Protein AF-A0A936HEU3-F1 (afdb_monomer_lite)

Sequence (107 aa):
MAKAPRDSKHHEARHKHGEEMEFRIAARRNRLLGLWAAEKMGLAGDDAVAYAKEVIASDFEEPGEEDVFRKVMADFRAKEAAVTEAELREQMFTLLTTARNQLASEK

pLDDT: mean 83.25, std 16.05, range [42.06, 95.62]

Foldseek 3Di:
DDDDDPDPPVVVVVVVVVVVLVLQLLLQLLLVLLLVLCVLLVHDDVRSNVSSVVLSVQCPPDPDCVSSLVVSVVVCVVSVGPDDSVNSVVSSVVSSVVSNVVVVVVD

Radius of gyration: 18.42 Å; chains: 1; bounding box: 41×28×65 Å

Secondary structure (DSSP, 8-state):
-------THHHHHHHHHHHHHHHHHHHHHHHHHHHHHHHHTT--THHHHHHHHHHHHHTTSSSSSHHHHHHHHHHHHHTT----HHHHHHHHHHHHHHHHHHHHH--

Structure (mmCIF, N/CA/C/O backbone):
data_AF-A0A936HEU3-F1
#
_entry.id   AF-A0A936HEU3-F1
#
loop_
_atom_site.group_PDB
_atom_site.id
_atom_site.type_symbol
_atom_site.label_atom_id
_atom_site.label_alt_id
_atom_site.label_comp_id
_atom_site.label_asym_id
_atom_site.label_entity_id
_atom_site.label_seq_id
_atom_site.pdbx_PDB_ins_code
_atom_site.Cartn_x
_atom_site.Cartn_y
_atom_site.Cartn_z
_atom_site.occupancy
_atom_site.B_iso_or_equiv
_atom_site.auth_seq_id
_atom_site.auth_comp_id
_atom_site.auth_asym_id
_atom_site.auth_atom_id
_atom_site.pdbx_PDB_model_num
ATOM 1 N N . MET A 1 1 ? 27.521 -2.822 -54.762 1.00 43.72 1 MET A N 1
ATOM 2 C CA . MET A 1 1 ? 27.710 -3.967 -53.843 1.00 43.72 1 MET A CA 1
ATOM 3 C C . MET A 1 1 ? 26.842 -3.748 -52.614 1.00 43.72 1 MET A C 1
ATOM 5 O O . MET A 1 1 ? 26.892 -2.670 -52.041 1.00 43.72 1 MET A O 1
ATOM 9 N N . ALA A 1 2 ? 26.006 -4.727 -52.273 1.00 54.34 2 ALA A N 1
ATOM 10 C CA . ALA A 1 2 ? 25.093 -4.709 -51.133 1.00 54.34 2 ALA A CA 1
ATOM 11 C C . ALA A 1 2 ? 25.748 -5.306 -49.873 1.00 54.34 2 ALA A C 1
ATOM 13 O O . ALA A 1 2 ? 26.435 -6.317 -50.006 1.00 54.34 2 ALA A O 1
ATOM 14 N N . LYS A 1 3 ? 25.459 -4.758 -48.677 1.00 43.72 3 LYS A N 1
ATOM 15 C CA . LYS A 1 3 ? 25.062 -5.538 -47.479 1.00 43.72 3 LYS A CA 1
ATOM 16 C C . LYS A 1 3 ? 24.682 -4.658 -46.269 1.00 43.72 3 LYS A C 1
ATOM 18 O O . LYS A 1 3 ? 25.539 -4.037 -45.660 1.00 43.72 3 LYS A O 1
ATOM 23 N N . ALA A 1 4 ? 23.381 -4.712 -45.969 1.00 54.66 4 ALA A N 1
ATOM 24 C CA . ALA A 1 4 ? 22.675 -4.752 -44.679 1.00 54.66 4 ALA A CA 1
ATOM 25 C C . ALA A 1 4 ? 22.950 -3.708 -43.559 1.00 54.66 4 ALA A C 1
ATOM 27 O O . ALA A 1 4 ? 24.081 -3.591 -43.089 1.00 54.66 4 ALA A O 1
ATOM 28 N N . PRO A 1 5 ? 21.895 -3.054 -43.018 1.00 48.53 5 PRO A N 1
ATOM 29 C CA . PRO A 1 5 ? 21.968 -2.337 -41.746 1.00 48.53 5 PRO A CA 1
ATOM 30 C C . PRO A 1 5 ? 22.148 -3.321 -40.576 1.00 48.53 5 PRO A C 1
ATOM 32 O O . PRO A 1 5 ? 21.451 -4.332 -40.482 1.00 48.53 5 PRO A O 1
ATOM 35 N N . ARG A 1 6 ? 23.103 -3.017 -39.691 1.00 55.19 6 ARG A N 1
ATOM 36 C CA . ARG A 1 6 ? 23.376 -3.752 -38.448 1.00 55.19 6 ARG A CA 1
ATOM 37 C C . ARG A 1 6 ? 22.230 -3.547 -37.449 1.00 55.19 6 ARG A C 1
ATOM 39 O O . ARG A 1 6 ? 22.049 -2.459 -36.918 1.00 55.19 6 ARG A O 1
ATOM 46 N N . ASP A 1 7 ? 21.492 -4.629 -37.223 1.00 53.62 7 ASP A N 1
ATOM 47 C CA . ASP A 1 7 ? 20.921 -5.050 -35.938 1.00 53.62 7 ASP A CA 1
ATOM 48 C C . ASP A 1 7 ? 19.992 -4.081 -35.184 1.00 53.62 7 ASP A C 1
ATOM 50 O O . ASP A 1 7 ? 20.268 -3.652 -34.067 1.00 53.62 7 ASP A O 1
ATOM 54 N N . SER A 1 8 ? 18.788 -3.878 -35.720 1.00 52.66 8 SER A N 1
ATOM 55 C CA . SER A 1 8 ? 17.641 -3.321 -34.977 1.00 52.66 8 SER A CA 1
ATOM 56 C C . SER A 1 8 ? 17.069 -4.281 -33.912 1.00 52.66 8 SER A C 1
ATOM 58 O O . SER A 1 8 ? 16.361 -3.846 -33.012 1.00 52.66 8 SER A O 1
ATOM 60 N N . LYS A 1 9 ? 17.413 -5.579 -33.946 1.00 49.53 9 LYS A N 1
ATOM 61 C CA . LYS A 1 9 ? 16.824 -6.607 -33.058 1.00 49.53 9 LYS A CA 1
ATOM 62 C C . LYS A 1 9 ? 17.379 -6.622 -31.626 1.00 49.53 9 LYS A C 1
ATOM 64 O O . LYS A 1 9 ? 16.700 -7.080 -30.710 1.00 49.53 9 LYS A O 1
ATOM 69 N N . HIS A 1 10 ? 18.596 -6.123 -31.401 1.00 44.03 10 HIS A N 1
ATOM 70 C CA . HIS A 1 10 ? 19.211 -6.125 -30.064 1.00 44.03 10 HIS A CA 1
ATOM 71 C C . HIS A 1 10 ? 18.738 -4.968 -29.165 1.00 44.03 10 HIS A C 1
ATOM 73 O O . HIS A 1 10 ? 18.782 -5.099 -27.941 1.00 44.03 10 HIS A O 1
ATOM 79 N N . HIS A 1 11 ? 18.241 -3.870 -29.744 1.00 42.06 11 HIS A N 1
ATOM 80 C CA . HIS A 1 11 ? 17.630 -2.773 -28.983 1.00 42.06 11 HIS A CA 1
ATOM 81 C C . HIS A 1 11 ? 16.198 -3.104 -28.539 1.00 42.06 11 HIS A C 1
ATOM 83 O O . HIS A 1 11 ? 15.828 -2.806 -27.405 1.00 42.06 11 HIS A O 1
ATOM 89 N N . GLU A 1 12 ? 15.428 -3.806 -29.374 1.00 45.97 12 GLU A N 1
ATOM 90 C CA . GLU A 1 12 ? 14.059 -4.219 -29.037 1.00 45.97 12 GLU A CA 1
ATOM 91 C C . GLU A 1 12 ? 14.023 -5.231 -27.885 1.00 45.97 12 GLU A C 1
ATOM 93 O O . GLU A 1 12 ? 13.152 -5.158 -27.021 1.00 45.97 12 GLU A O 1
ATOM 98 N N . ALA A 1 13 ? 14.989 -6.154 -27.821 1.00 51.44 13 ALA A N 1
ATOM 99 C CA . ALA A 1 13 ? 15.042 -7.149 -26.752 1.00 51.44 13 ALA A CA 1
ATOM 100 C C . ALA A 1 13 ? 15.348 -6.526 -25.378 1.00 51.44 13 ALA A C 1
ATOM 102 O O . ALA A 1 13 ? 14.786 -6.970 -24.383 1.00 51.44 13 ALA A O 1
ATOM 103 N N . ARG A 1 14 ? 16.205 -5.496 -25.296 1.00 49.41 14 ARG A N 1
ATOM 104 C CA . ARG A 1 14 ? 16.499 -4.816 -24.018 1.00 49.41 14 ARG A CA 1
ATOM 105 C C . ARG A 1 14 ? 15.356 -3.915 -23.555 1.00 49.41 14 ARG A C 1
ATOM 107 O O . ARG A 1 14 ? 15.097 -3.870 -22.358 1.00 49.41 14 ARG A O 1
ATOM 114 N N . HIS A 1 15 ? 14.668 -3.253 -24.485 1.00 50.75 15 HIS A N 1
ATOM 115 C CA . HIS A 1 15 ? 13.491 -2.442 -24.163 1.00 50.75 15 HIS A CA 1
ATOM 116 C C . HIS A 1 15 ? 12.343 -3.300 -23.621 1.00 50.75 15 HIS A C 1
ATOM 118 O O . HIS A 1 15 ? 11.877 -3.046 -22.515 1.00 50.75 15 HIS A O 1
ATOM 124 N N . LYS A 1 16 ? 11.998 -4.402 -24.304 1.00 53.28 16 LYS A N 1
ATOM 125 C CA . LYS A 1 16 ? 10.908 -5.293 -23.869 1.00 53.28 16 LYS A CA 1
ATOM 126 C C . LYS A 1 16 ? 11.134 -5.912 -22.487 1.00 53.28 16 LYS A C 1
ATOM 128 O O . LYS A 1 16 ? 10.191 -6.026 -21.713 1.00 53.28 16 LYS A O 1
ATOM 133 N N . HIS A 1 17 ? 12.376 -6.279 -22.156 1.00 60.81 17 HIS A N 1
ATOM 134 C CA . HIS A 1 17 ? 12.697 -6.803 -20.821 1.00 60.81 17 HIS A CA 1
ATOM 135 C C . HIS A 1 17 ? 12.636 -5.726 -19.729 1.00 60.81 17 HIS A C 1
ATOM 137 O O . HIS A 1 17 ? 12.285 -6.040 -18.594 1.00 60.81 17 HIS A O 1
ATOM 143 N N . GLY A 1 18 ? 12.976 -4.473 -20.051 1.00 69.25 18 GLY A N 1
ATOM 144 C CA . GLY A 1 18 ? 12.855 -3.358 -19.111 1.00 69.25 18 GLY A CA 1
ATOM 145 C C . GLY A 1 18 ? 11.395 -3.028 -18.809 1.00 69.25 18 GLY A C 1
ATOM 146 O O . GLY A 1 18 ? 11.017 -2.934 -17.648 1.00 69.25 18 GLY A O 1
ATOM 147 N N . GLU A 1 19 ? 10.564 -2.937 -19.846 1.00 75.81 19 GLU A N 1
ATOM 148 C CA . GLU A 1 19 ? 9.136 -2.617 -19.719 1.00 75.81 19 GLU A CA 1
ATOM 149 C C . GLU A 1 19 ? 8.361 -3.703 -18.956 1.00 75.81 19 GLU A C 1
ATOM 151 O O . GLU A 1 19 ? 7.575 -3.388 -18.063 1.00 75.81 19 GLU A O 1
ATOM 156 N N . GLU A 1 20 ? 8.627 -4.987 -19.230 1.00 82.00 20 GLU A N 1
ATOM 157 C CA . GLU A 1 20 ? 8.018 -6.094 -18.478 1.00 82.00 20 GLU A CA 1
ATOM 158 C C . GLU A 1 20 ? 8.441 -6.081 -17.000 1.00 82.00 20 GLU A C 1
ATOM 160 O O . GLU A 1 20 ? 7.621 -6.317 -16.108 1.00 82.00 20 GLU A O 1
ATOM 165 N N . MET A 1 21 ? 9.715 -5.786 -16.716 1.00 85.25 21 MET A N 1
ATOM 166 C CA . MET A 1 21 ? 10.205 -5.729 -15.342 1.00 85.25 21 MET A CA 1
ATOM 167 C C . MET A 1 21 ? 9.595 -4.559 -14.567 1.00 85.25 21 MET A C 1
ATOM 169 O O . MET A 1 21 ? 9.144 -4.769 -13.441 1.00 85.25 21 MET A O 1
ATOM 173 N N . GLU A 1 22 ? 9.513 -3.365 -15.159 1.00 83.94 22 GLU A N 1
ATOM 174 C CA . GLU A 1 22 ? 8.872 -2.213 -14.516 1.00 83.94 22 GLU A CA 1
ATOM 175 C C . GLU A 1 22 ? 7.375 -2.462 -14.273 1.00 83.94 22 GLU A C 1
ATOM 177 O O . GLU A 1 22 ? 6.887 -2.158 -13.185 1.00 83.94 22 GLU A O 1
ATOM 182 N N . PHE A 1 23 ? 6.663 -3.120 -15.198 1.00 85.38 23 PHE A N 1
ATOM 183 C CA . PHE A 1 23 ? 5.267 -3.520 -14.979 1.00 85.38 23 PHE A CA 1
ATOM 184 C C . PHE A 1 23 ? 5.123 -4.486 -13.794 1.00 85.38 23 PHE A C 1
ATOM 186 O O . PHE A 1 23 ? 4.265 -4.313 -12.926 1.00 85.38 23 PHE A O 1
ATOM 193 N N . ARG A 1 24 ? 6.005 -5.490 -13.701 1.00 88.94 24 ARG A N 1
ATOM 194 C CA . ARG A 1 24 ? 6.023 -6.424 -12.563 1.00 88.94 24 ARG A CA 1
ATOM 195 C C . ARG A 1 24 ? 6.341 -5.713 -11.248 1.00 88.94 24 ARG A C 1
ATOM 197 O O . ARG A 1 24 ? 5.736 -6.047 -10.227 1.00 88.94 24 ARG A O 1
ATOM 204 N N . ILE A 1 25 ? 7.268 -4.752 -11.261 1.00 91.12 25 ILE A N 1
ATOM 205 C CA . ILE A 1 25 ? 7.625 -3.930 -10.096 1.00 91.12 25 ILE A CA 1
ATOM 206 C C . ILE A 1 25 ? 6.426 -3.090 -9.654 1.00 91.12 25 ILE A C 1
ATOM 208 O O . ILE A 1 25 ? 6.093 -3.121 -8.470 1.00 91.12 25 ILE A O 1
ATOM 212 N N . ALA A 1 26 ? 5.752 -2.400 -10.577 1.00 89.25 26 ALA A N 1
ATOM 213 C CA . ALA A 1 26 ? 4.570 -1.591 -10.288 1.00 89.25 26 ALA A CA 1
ATOM 214 C C . ALA A 1 26 ? 3.438 -2.443 -9.693 1.00 89.25 26 ALA A C 1
ATOM 216 O O . ALA A 1 26 ? 2.957 -2.155 -8.596 1.00 89.25 26 ALA A O 1
ATOM 217 N N . ALA A 1 27 ? 3.107 -3.575 -10.323 1.00 90.69 27 ALA A N 1
ATOM 218 C CA . ALA A 1 27 ? 2.101 -4.502 -9.809 1.00 90.69 27 ALA A CA 1
ATOM 219 C C . ALA A 1 27 ? 2.460 -5.033 -8.406 1.00 90.69 27 ALA A C 1
ATOM 221 O O . ALA A 1 27 ? 1.597 -5.137 -7.529 1.00 90.69 27 ALA A O 1
ATOM 222 N N . ARG A 1 28 ? 3.742 -5.339 -8.154 1.00 92.88 28 ARG A N 1
ATOM 223 C CA . ARG A 1 28 ? 4.213 -5.786 -6.834 1.00 92.88 28 ARG A CA 1
ATOM 224 C C . ARG A 1 28 ? 4.144 -4.664 -5.795 1.00 92.88 28 ARG A C 1
ATOM 226 O O . ARG A 1 28 ? 3.668 -4.926 -4.691 1.00 92.88 28 ARG A O 1
ATOM 233 N N . ARG A 1 29 ? 4.563 -3.440 -6.136 1.00 94.56 29 ARG A N 1
ATOM 234 C CA . ARG A 1 29 ? 4.432 -2.245 -5.282 1.00 94.56 29 ARG A CA 1
ATOM 235 C C . ARG A 1 29 ? 2.972 -2.036 -4.890 1.00 94.56 29 ARG A C 1
ATOM 237 O O . ARG A 1 29 ? 2.687 -1.923 -3.704 1.00 94.56 29 ARG A O 1
ATOM 244 N N . ASN A 1 30 ? 2.057 -2.053 -5.859 1.00 92.81 30 ASN A N 1
ATOM 245 C CA . ASN A 1 30 ? 0.630 -1.805 -5.634 1.00 92.81 30 ASN A CA 1
ATOM 246 C C . ASN A 1 30 ? 0.002 -2.885 -4.749 1.00 92.81 30 ASN A C 1
ATOM 248 O O . ASN A 1 30 ? -0.754 -2.572 -3.832 1.00 92.81 30 ASN A O 1
ATOM 252 N N . ARG A 1 31 ? 0.398 -4.151 -4.936 1.00 93.06 31 ARG A N 1
ATOM 253 C CA . ARG A 1 31 ? -0.009 -5.242 -4.044 1.00 93.06 31 ARG A CA 1
ATOM 254 C C . ARG A 1 31 ? 0.437 -5.004 -2.601 1.00 93.06 31 ARG A C 1
ATOM 256 O O . ARG A 1 31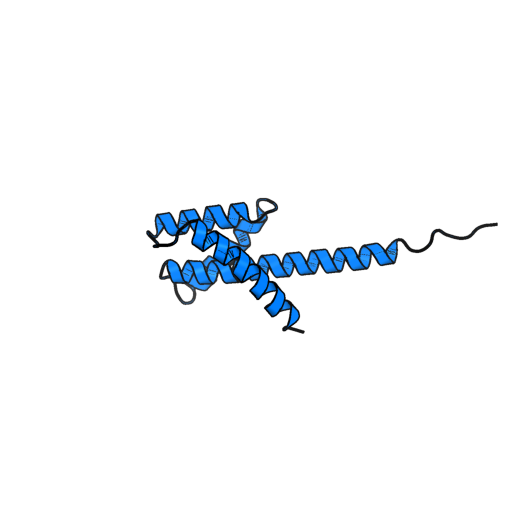 ? -0.360 -5.172 -1.684 1.00 93.06 31 ARG A O 1
ATOM 263 N N . LEU A 1 32 ? 1.709 -4.656 -2.397 1.00 95.19 32 LEU A N 1
ATOM 264 C CA . LEU A 1 32 ? 2.252 -4.396 -1.060 1.00 95.19 32 LEU A CA 1
ATOM 265 C C . LEU A 1 32 ? 1.578 -3.180 -0.415 1.00 95.19 32 LEU A C 1
ATOM 267 O O . LEU A 1 32 ? 1.261 -3.220 0.770 1.00 95.19 32 LEU A O 1
ATOM 271 N N . LEU A 1 33 ? 1.324 -2.133 -1.203 1.00 95.19 33 LEU A N 1
ATOM 272 C CA . LEU A 1 33 ? 0.664 -0.918 -0.740 1.00 95.19 33 LEU A CA 1
ATOM 273 C C . LEU A 1 33 ? -0.765 -1.208 -0.295 1.00 95.19 33 LEU A C 1
ATOM 275 O O . LEU A 1 33 ? -1.168 -0.767 0.775 1.00 95.19 33 LEU A O 1
ATOM 279 N N . GLY A 1 34 ? -1.508 -1.983 -1.084 1.00 94.75 34 GLY A N 1
ATOM 280 C CA . GLY A 1 34 ? -2.861 -2.376 -0.733 1.00 94.75 34 GLY A CA 1
ATOM 281 C C . GLY A 1 34 ? -2.915 -3.225 0.536 1.00 94.75 34 GLY A C 1
ATOM 282 O O . GLY A 1 34 ? -3.746 -2.955 1.391 1.00 94.75 34 GLY A O 1
ATOM 283 N N . LEU A 1 35 ? -1.994 -4.174 0.733 1.00 95.62 35 LEU A N 1
ATOM 284 C CA . LEU A 1 35 ? -1.923 -4.934 1.991 1.00 95.62 35 LEU A CA 1
ATOM 285 C C . LEU A 1 35 ? -1.632 -4.026 3.193 1.00 95.62 35 LEU A C 1
ATOM 287 O O . LEU A 1 35 ? -2.336 -4.093 4.194 1.00 95.62 35 LEU A O 1
ATOM 291 N N . TRP A 1 36 ? -0.651 -3.132 3.072 1.00 95.38 36 TRP A N 1
ATOM 292 C CA . TRP A 1 36 ? -0.324 -2.178 4.132 1.00 95.38 36 TRP A CA 1
ATOM 293 C C . TRP A 1 36 ? -1.500 -1.244 4.454 1.00 95.38 36 TRP A C 1
ATOM 295 O O . TRP A 1 36 ? -1.820 -1.008 5.618 1.00 95.38 36 TRP A O 1
ATOM 305 N N . ALA A 1 37 ? -2.176 -0.729 3.428 1.00 94.56 37 ALA A N 1
ATOM 306 C CA . ALA A 1 37 ? -3.338 0.130 3.600 1.00 94.56 37 ALA A CA 1
ATOM 307 C C . ALA A 1 37 ? -4.524 -0.634 4.207 1.00 94.56 37 ALA A C 1
ATOM 309 O O . ALA A 1 37 ? -5.197 -0.113 5.093 1.00 94.56 37 ALA A O 1
ATOM 310 N N . ALA A 1 38 ? -4.743 -1.885 3.803 1.00 95.00 38 ALA A N 1
ATOM 311 C CA . ALA A 1 38 ? -5.734 -2.763 4.410 1.00 95.00 38 ALA A CA 1
ATOM 312 C C . ALA A 1 38 ? -5.495 -2.927 5.918 1.00 95.00 38 ALA A C 1
ATOM 314 O O . ALA A 1 38 ? -6.420 -2.716 6.701 1.00 95.00 38 ALA A O 1
ATOM 315 N N . GLU A 1 39 ? -4.253 -3.191 6.333 1.00 93.19 39 GLU A N 1
ATOM 316 C CA . GLU A 1 39 ? -3.892 -3.278 7.752 1.00 93.19 39 GLU A CA 1
ATOM 317 C C . GLU A 1 39 ? -4.184 -1.969 8.502 1.00 93.19 39 GLU A C 1
ATOM 319 O O . GLU A 1 39 ? -4.740 -1.994 9.601 1.00 93.19 39 GLU A O 1
ATOM 324 N N . LYS A 1 40 ? -3.878 -0.810 7.901 1.00 93.06 40 LYS A N 1
ATOM 325 C CA . LYS A 1 40 ? -4.175 0.510 8.491 1.00 93.06 40 LYS A CA 1
ATOM 326 C C . LYS A 1 40 ? -5.670 0.785 8.641 1.00 93.06 40 LYS A C 1
ATOM 328 O O . LYS A 1 40 ? -6.058 1.512 9.550 1.00 93.06 40 LYS A O 1
ATOM 333 N N . MET A 1 41 ? -6.494 0.193 7.784 1.00 92.12 41 MET A N 1
ATOM 334 C CA . MET A 1 41 ? -7.955 0.269 7.852 1.00 92.12 41 MET A CA 1
ATOM 335 C C . MET A 1 41 ? -8.579 -0.833 8.724 1.00 92.12 41 MET A C 1
ATOM 337 O O . MET A 1 41 ? -9.804 -0.922 8.804 1.00 92.12 41 MET A O 1
ATOM 341 N N . GLY A 1 42 ? -7.766 -1.686 9.357 1.00 91.81 42 GLY A N 1
ATOM 342 C CA . GLY A 1 42 ? -8.241 -2.798 10.180 1.00 91.81 42 GLY A CA 1
ATOM 343 C C . GLY A 1 42 ? -8.827 -3.970 9.385 1.00 91.81 42 GLY A C 1
ATOM 344 O O . GLY A 1 42 ? -9.553 -4.783 9.951 1.00 91.81 42 GLY A O 1
ATOM 345 N N . LEU A 1 43 ? -8.537 -4.065 8.084 1.00 93.38 43 LEU A N 1
ATOM 346 C CA . LEU A 1 43 ? -8.889 -5.215 7.253 1.00 93.38 43 LEU A CA 1
ATOM 347 C C . LEU A 1 43 ? -7.844 -6.324 7.439 1.00 93.38 43 LEU A C 1
ATOM 349 O O . LEU A 1 43 ? -6.646 -6.055 7.532 1.00 93.38 43 LEU A O 1
ATOM 353 N N . ALA A 1 44 ? -8.287 -7.581 7.458 1.00 90.38 44 ALA A N 1
ATOM 354 C CA . ALA A 1 44 ? -7.416 -8.739 7.643 1.00 90.38 44 ALA A CA 1
ATOM 355 C C . ALA A 1 44 ? -7.885 -9.937 6.808 1.00 90.38 44 ALA A C 1
ATOM 357 O O . ALA A 1 44 ? -9.017 -9.978 6.331 1.00 90.38 44 ALA A O 1
ATOM 358 N N . GLY A 1 45 ? -7.005 -10.928 6.640 1.00 93.44 45 GLY A N 1
ATOM 359 C CA . GLY A 1 45 ? -7.324 -12.156 5.912 1.00 93.44 45 GLY A CA 1
ATOM 360 C C . GLY A 1 45 ? -7.727 -11.885 4.461 1.00 93.44 45 GLY A C 1
ATOM 361 O O . GLY A 1 45 ? -7.024 -11.174 3.739 1.00 93.44 45 GLY A O 1
ATOM 362 N N . ASP A 1 46 ? -8.858 -12.450 4.044 1.00 93.94 46 ASP A N 1
ATOM 363 C CA . ASP A 1 46 ? -9.353 -12.332 2.671 1.00 93.94 46 ASP A CA 1
ATOM 364 C C . ASP A 1 46 ? -9.713 -10.892 2.284 1.00 93.94 46 ASP A C 1
ATOM 366 O O . ASP A 1 46 ? -9.462 -10.505 1.143 1.00 93.94 46 ASP A O 1
ATOM 370 N N . ASP A 1 47 ? -10.195 -10.071 3.224 1.00 92.81 47 ASP A N 1
ATOM 371 C CA . ASP A 1 47 ? -10.539 -8.667 2.960 1.00 92.81 47 ASP A CA 1
ATOM 372 C C . ASP A 1 47 ? -9.295 -7.839 2.617 1.00 92.81 47 ASP A C 1
ATOM 374 O O . ASP A 1 47 ? -9.311 -7.022 1.696 1.00 92.81 47 ASP A O 1
ATOM 378 N N . ALA A 1 48 ? -8.176 -8.093 3.302 1.00 94.25 48 ALA A N 1
ATOM 379 C CA . ALA A 1 48 ? -6.912 -7.430 2.993 1.00 94.25 48 ALA A CA 1
ATOM 380 C C . ALA A 1 48 ? -6.369 -7.853 1.620 1.00 94.25 48 ALA A C 1
ATOM 382 O O . ALA A 1 48 ? -5.860 -7.030 0.855 1.00 94.25 48 ALA A O 1
ATOM 383 N N . VAL A 1 49 ? -6.509 -9.137 1.277 1.00 93.69 49 VAL A N 1
ATOM 384 C CA . VAL A 1 49 ? -6.108 -9.663 -0.034 1.00 93.69 49 VAL A CA 1
ATOM 385 C C . VAL A 1 49 ? -7.005 -9.123 -1.150 1.00 93.69 49 VAL A C 1
ATOM 387 O O . VAL A 1 49 ? -6.501 -8.837 -2.238 1.00 93.69 49 VAL A O 1
ATOM 390 N N . ALA A 1 50 ? -8.308 -8.979 -0.904 1.00 95.31 50 ALA A N 1
ATOM 391 C CA . ALA A 1 50 ? -9.256 -8.387 -1.841 1.00 95.31 50 ALA A CA 1
ATOM 392 C C . ALA A 1 50 ? -8.913 -6.917 -2.103 1.00 95.31 50 ALA A C 1
ATOM 394 O O . ALA A 1 50 ? -8.681 -6.551 -3.255 1.00 95.31 50 ALA A O 1
ATOM 395 N N . TYR A 1 51 ? -8.728 -6.130 -1.043 1.00 94.81 51 TYR A N 1
ATOM 396 C CA . TYR A 1 51 ? -8.355 -4.725 -1.165 1.00 94.81 51 TYR A CA 1
ATOM 397 C C . TYR A 1 51 ? -7.019 -4.542 -1.902 1.00 94.81 51 TYR A C 1
ATOM 399 O O . TYR A 1 51 ? -6.889 -3.695 -2.784 1.00 94.81 51 TYR A O 1
ATOM 407 N N . ALA A 1 52 ? -6.029 -5.402 -1.640 1.00 94.38 52 ALA A N 1
ATOM 408 C CA . ALA A 1 52 ? -4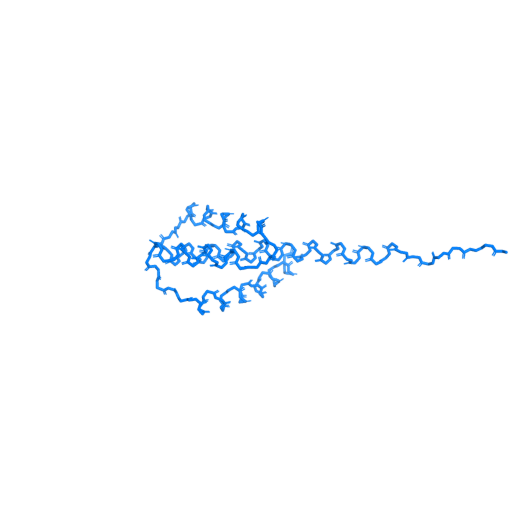.774 -5.375 -2.385 1.00 94.38 52 ALA A CA 1
ATOM 409 C C . ALA A 1 52 ? -4.951 -5.608 -3.893 1.00 94.38 52 ALA A C 1
ATOM 411 O O . ALA A 1 52 ? -4.226 -5.013 -4.688 1.00 94.38 52 ALA A O 1
ATOM 412 N N . LYS A 1 53 ? -5.910 -6.444 -4.309 1.00 92.75 53 LYS A N 1
ATOM 413 C CA . LYS A 1 53 ? -6.233 -6.638 -5.732 1.00 92.75 53 LYS A CA 1
ATOM 414 C C . LYS A 1 53 ? -6.924 -5.416 -6.329 1.00 92.75 53 LYS A C 1
ATOM 416 O O . LYS A 1 53 ? -6.623 -5.070 -7.466 1.00 92.75 53 LYS A O 1
ATOM 421 N N . GLU A 1 54 ? -7.800 -4.756 -5.577 1.00 92.69 54 GLU A N 1
ATOM 422 C CA . GLU A 1 54 ? -8.452 -3.516 -6.012 1.00 92.69 54 GLU A CA 1
ATOM 423 C C . GLU A 1 54 ? -7.438 -2.390 -6.239 1.00 92.69 54 GLU A C 1
ATOM 425 O O . GLU A 1 54 ? -7.512 -1.693 -7.246 1.00 92.69 54 GLU A O 1
ATOM 430 N N . VAL A 1 55 ? -6.447 -2.255 -5.354 1.00 92.25 55 VAL A N 1
ATOM 431 C CA . VAL A 1 55 ? -5.369 -1.263 -5.501 1.00 92.25 55 VAL A CA 1
ATOM 432 C C . VAL A 1 55 ? -4.496 -1.543 -6.730 1.00 92.25 55 VAL A C 1
ATOM 434 O O . VAL A 1 55 ? -4.062 -0.620 -7.414 1.00 92.25 55 VAL A O 1
ATOM 437 N N . ILE A 1 56 ? -4.250 -2.814 -7.057 1.00 90.88 56 ILE A N 1
ATOM 438 C CA . ILE A 1 56 ? -3.573 -3.171 -8.314 1.00 90.88 56 ILE A CA 1
ATOM 439 C C . ILE A 1 56 ? -4.449 -2.793 -9.513 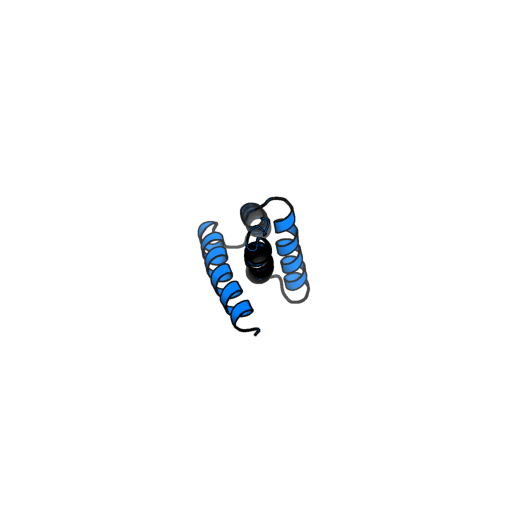1.00 90.88 56 ILE A C 1
ATOM 441 O O . ILE A 1 56 ? -3.935 -2.260 -10.489 1.00 90.88 56 ILE A O 1
ATOM 445 N N . ALA A 1 57 ? -5.757 -3.051 -9.439 1.00 88.75 57 ALA A N 1
ATOM 446 C CA . ALA A 1 57 ? -6.697 -2.757 -10.516 1.00 88.75 57 ALA A CA 1
ATOM 447 C C . ALA A 1 57 ? -6.848 -1.247 -10.794 1.00 88.75 57 ALA A C 1
ATOM 449 O O . ALA A 1 57 ? -7.045 -0.874 -11.946 1.00 88.75 57 ALA A O 1
ATOM 450 N N . SER A 1 58 ? -6.699 -0.381 -9.784 1.00 87.38 58 SER A N 1
ATOM 451 C CA . SER A 1 58 ? -6.777 1.078 -9.972 1.00 87.38 58 SER A CA 1
ATOM 452 C C . SER A 1 58 ? -5.606 1.689 -10.750 1.00 87.38 58 SER A C 1
ATOM 454 O O . SER A 1 58 ? -5.728 2.792 -11.260 1.00 87.38 58 SER A O 1
ATOM 456 N N . ASP A 1 59 ? -4.475 0.989 -10.872 1.00 81.69 59 ASP A N 1
ATOM 457 C CA . ASP A 1 59 ? -3.293 1.468 -11.616 1.00 81.69 59 ASP A CA 1
ATOM 458 C C . ASP A 1 59 ? -3.464 1.359 -13.145 1.00 81.69 59 ASP A C 1
ATOM 460 O O . ASP A 1 59 ? -2.631 1.843 -13.902 1.00 81.69 59 ASP A O 1
ATOM 464 N N . PHE A 1 60 ? -4.530 0.701 -13.619 1.00 75.44 60 PHE A N 1
ATOM 465 C CA . PHE A 1 60 ? -4.767 0.469 -15.048 1.00 75.44 60 PHE A CA 1
ATOM 466 C C . PHE A 1 60 ? -5.518 1.610 -15.753 1.00 75.44 60 PHE A C 1
ATOM 468 O O . PHE A 1 60 ? -5.669 1.549 -16.975 1.00 75.44 60 PHE A O 1
ATOM 475 N N . GLU A 1 61 ? -6.017 2.611 -15.021 1.00 69.44 61 GLU A N 1
ATOM 476 C CA . GLU A 1 61 ? -6.856 3.679 -15.586 1.00 69.44 61 GLU A CA 1
ATOM 477 C C . GLU A 1 61 ? -6.033 4.810 -16.223 1.00 69.44 61 GLU A C 1
ATOM 479 O O . GLU A 1 61 ? -6.329 5.211 -17.351 1.00 69.44 61 GLU A O 1
ATOM 484 N N . GLU A 1 62 ? -4.959 5.270 -15.575 1.00 69.00 62 GLU A N 1
ATOM 485 C CA . GLU A 1 62 ? -4.025 6.251 -16.139 1.00 69.00 62 GLU A CA 1
ATOM 486 C C . GLU A 1 62 ? -2.562 5.843 -15.875 1.00 69.00 62 GLU A C 1
ATOM 488 O O . GLU A 1 62 ? -2.257 5.195 -14.873 1.00 69.00 62 GLU A O 1
ATOM 493 N N . PRO A 1 63 ? -1.612 6.207 -16.758 1.00 68.94 63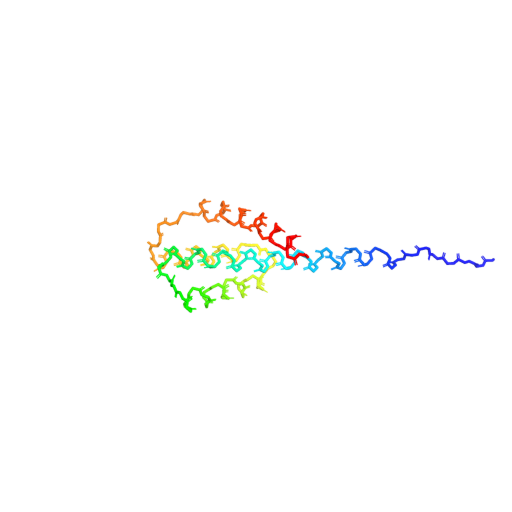 PRO A N 1
ATOM 494 C CA . PRO A 1 63 ? -0.198 5.961 -16.512 1.00 68.94 63 PRO A CA 1
ATOM 495 C C . PRO A 1 63 ? 0.305 6.823 -15.348 1.00 68.94 63 PRO A C 1
ATOM 497 O O . PRO A 1 63 ? 0.494 8.032 -15.485 1.00 68.94 63 PRO A O 1
ATOM 500 N N . GLY A 1 64 ? 0.594 6.189 -14.216 1.00 73.19 64 GLY A N 1
ATOM 501 C CA . GLY A 1 64 ? 1.173 6.854 -13.054 1.00 73.19 64 GLY A CA 1
ATOM 502 C C . GLY A 1 64 ? 0.775 6.184 -11.748 1.00 73.19 64 GLY A C 1
ATOM 503 O O . GLY A 1 64 ? 0.076 5.184 -11.732 1.00 73.19 64 GLY A O 1
ATOM 504 N N . GLU A 1 65 ? 1.243 6.740 -10.632 1.00 80.50 65 GLU A N 1
ATOM 505 C CA . GLU A 1 65 ? 0.887 6.259 -9.289 1.00 80.50 65 GLU A CA 1
ATOM 506 C C . GLU A 1 65 ? -0.146 7.148 -8.580 1.00 80.50 65 GLU A C 1
ATOM 508 O O . GLU A 1 65 ? -0.561 6.863 -7.456 1.00 80.50 65 GLU A O 1
ATOM 513 N N . GLU A 1 66 ? -0.586 8.218 -9.245 1.00 87.56 66 GLU A N 1
ATOM 514 C CA . GLU A 1 66 ? -1.484 9.220 -8.671 1.00 87.56 66 GLU A CA 1
ATOM 515 C C . GLU A 1 66 ? -2.899 8.672 -8.433 1.00 87.56 66 GLU A C 1
ATOM 517 O O . GLU A 1 66 ? -3.512 9.023 -7.426 1.00 87.56 66 GLU A O 1
ATOM 522 N N . ASP A 1 67 ? -3.416 7.781 -9.283 1.00 87.19 67 ASP A N 1
ATOM 523 C CA . ASP A 1 67 ? -4.751 7.192 -9.083 1.00 87.19 67 ASP A CA 1
ATOM 524 C C . ASP A 1 67 ? -4.775 6.218 -7.916 1.00 87.19 67 ASP A C 1
ATOM 526 O O . ASP A 1 67 ? -5.677 6.263 -7.076 1.00 87.19 67 ASP A O 1
ATOM 530 N N . VAL A 1 68 ? -3.713 5.423 -7.786 1.00 90.31 68 VAL A N 1
ATOM 531 C CA . VAL A 1 68 ? -3.483 4.571 -6.619 1.00 90.31 68 VAL A CA 1
ATOM 532 C C . VAL A 1 68 ? -3.419 5.419 -5.346 1.00 90.31 68 VAL A C 1
ATOM 534 O O . VAL A 1 68 ? -4.090 5.104 -4.360 1.00 90.31 68 VAL A O 1
ATOM 537 N N . PHE A 1 69 ? -2.666 6.522 -5.366 1.00 92.00 69 PHE A N 1
ATOM 538 C CA . PHE A 1 69 ? -2.583 7.448 -4.237 1.00 92.00 69 PHE A CA 1
ATOM 539 C C . PHE A 1 69 ? -3.957 8.028 -3.873 1.00 92.00 69 PHE A C 1
ATOM 541 O O . PHE A 1 69 ? -4.366 7.959 -2.712 1.00 92.00 69 PHE A O 1
ATOM 548 N N . ARG A 1 70 ? -4.697 8.570 -4.850 1.00 91.62 70 ARG A N 1
ATOM 549 C CA . ARG A 1 70 ? -6.021 9.173 -4.629 1.00 91.62 70 ARG A CA 1
ATOM 550 C C . ARG A 1 70 ? -7.017 8.159 -4.082 1.00 91.62 70 ARG A C 1
ATOM 552 O O . ARG A 1 70 ? -7.727 8.488 -3.132 1.00 91.62 70 ARG A O 1
ATOM 559 N N . LYS A 1 71 ? -7.046 6.943 -4.639 1.00 91.88 71 LYS A N 1
ATOM 560 C CA . LYS A 1 71 ? -7.909 5.857 -4.166 1.00 91.88 71 LYS A CA 1
ATOM 561 C C . LYS A 1 71 ? -7.605 5.511 -2.712 1.00 91.88 71 LYS A C 1
ATOM 563 O O . LYS A 1 71 ? -8.493 5.603 -1.871 1.00 91.88 71 LYS A O 1
ATOM 568 N N . VAL A 1 72 ? -6.350 5.176 -2.405 1.00 93.81 72 VAL A N 1
ATOM 569 C CA . VAL A 1 72 ? -5.953 4.752 -1.054 1.00 93.81 72 VAL A CA 1
ATOM 570 C C . VAL A 1 72 ? -6.177 5.874 -0.038 1.00 93.81 72 VAL A C 1
ATOM 572 O O . VAL A 1 72 ? -6.655 5.619 1.065 1.00 93.81 72 VAL A O 1
ATOM 575 N N . MET A 1 73 ? -5.902 7.128 -0.408 1.00 94.00 73 MET A N 1
ATOM 576 C CA . MET A 1 73 ? -6.156 8.271 0.467 1.00 94.00 73 MET A CA 1
ATOM 577 C C . MET A 1 73 ? -7.656 8.505 0.703 1.00 94.00 73 MET A C 1
ATOM 579 O O . MET A 1 73 ? -8.058 8.845 1.818 1.00 94.00 73 MET A O 1
ATOM 583 N N . ALA A 1 74 ? -8.496 8.326 -0.319 1.00 93.94 74 ALA A N 1
ATOM 584 C CA . ALA A 1 74 ? -9.947 8.399 -0.171 1.00 93.94 74 ALA A CA 1
ATOM 585 C C . ALA A 1 74 ? -10.473 7.284 0.746 1.00 93.94 74 ALA A C 1
ATOM 587 O O . ALA A 1 74 ? -11.269 7.562 1.644 1.00 93.94 74 ALA A O 1
ATOM 588 N N . ASP A 1 75 ? -9.967 6.061 0.583 1.00 93.88 75 ASP A N 1
ATOM 589 C CA . ASP A 1 75 ? -10.329 4.907 1.407 1.00 93.88 75 ASP A CA 1
ATOM 590 C C . ASP A 1 75 ? -9.886 5.101 2.871 1.00 93.88 75 ASP A C 1
ATOM 592 O O . ASP A 1 75 ? -10.669 4.860 3.793 1.00 93.88 75 ASP A O 1
ATOM 596 N N . PHE A 1 76 ? -8.695 5.664 3.112 1.00 94.25 76 PHE A N 1
ATOM 597 C CA . PHE A 1 76 ? -8.258 6.058 4.456 1.00 94.25 76 PHE A CA 1
ATOM 598 C C . PHE A 1 76 ? -9.169 7.095 5.100 1.00 94.25 76 PHE A C 1
ATOM 600 O O . PHE A 1 76 ? -9.517 6.948 6.271 1.00 94.25 76 PHE A O 1
ATOM 607 N N . ARG A 1 77 ? -9.599 8.116 4.350 1.00 92.44 77 ARG A N 1
ATOM 608 C CA . ARG A 1 77 ? -10.549 9.118 4.857 1.00 92.44 77 ARG A CA 1
ATOM 609 C C . ARG A 1 77 ? -11.908 8.494 5.171 1.00 92.44 77 ARG A C 1
ATOM 611 O O . ARG A 1 77 ? -12.489 8.821 6.198 1.00 92.44 77 ARG A O 1
ATOM 618 N N . ALA A 1 78 ? -12.392 7.581 4.330 1.00 93.19 78 ALA A N 1
ATOM 619 C CA . ALA A 1 78 ? -13.661 6.886 4.538 1.00 93.19 78 ALA A CA 1
ATOM 620 C C . ALA A 1 78 ? -13.633 5.927 5.743 1.00 93.19 78 ALA A C 1
ATOM 622 O O . ALA A 1 78 ? -14.663 5.704 6.375 1.00 93.19 78 ALA A O 1
ATOM 623 N N . LYS A 1 79 ? -12.464 5.362 6.058 1.00 91.19 79 LYS A N 1
ATOM 624 C CA . LYS A 1 79 ? -12.239 4.462 7.200 1.00 91.19 79 LYS A CA 1
ATOM 625 C C . LYS A 1 79 ? -11.704 5.167 8.448 1.00 91.19 79 LYS A C 1
ATOM 627 O O . LYS A 1 79 ? -11.385 4.486 9.416 1.00 91.19 79 LYS A O 1
ATOM 632 N N . GLU A 1 80 ? -11.587 6.495 8.413 1.00 91.12 80 GLU A N 1
ATOM 633 C CA . GLU A 1 80 ? -11.026 7.315 9.496 1.00 91.12 80 GLU A C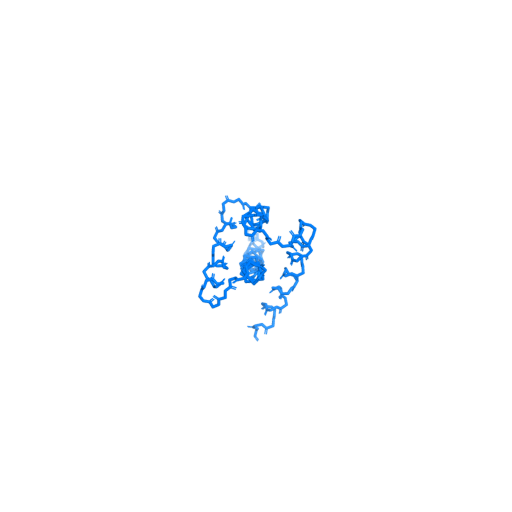A 1
ATOM 634 C C . GLU A 1 80 ? -9.632 6.831 9.952 1.00 91.12 80 GLU A C 1
ATOM 636 O O . GLU A 1 80 ? -9.257 6.930 11.121 1.00 91.12 80 GLU A O 1
ATOM 641 N N . ALA A 1 81 ? -8.844 6.293 9.015 1.00 91.19 81 ALA A N 1
ATOM 642 C CA . ALA A 1 81 ? -7.499 5.812 9.289 1.00 91.19 81 ALA A CA 1
ATOM 643 C C . ALA A 1 81 ? -6.564 6.992 9.594 1.00 91.19 81 ALA A C 1
ATOM 645 O O . ALA A 1 81 ? -6.534 7.990 8.871 1.00 91.19 81 ALA A O 1
ATOM 646 N N . ALA A 1 82 ? -5.751 6.861 10.643 1.00 90.25 82 ALA A N 1
ATOM 647 C CA . ALA A 1 82 ? -4.777 7.871 11.061 1.00 90.25 82 ALA A CA 1
ATOM 648 C C . ALA A 1 82 ? -3.508 7.843 10.185 1.00 90.25 82 ALA A C 1
ATOM 650 O O . ALA A 1 82 ? -2.409 7.623 10.686 1.00 90.25 82 ALA A O 1
ATOM 651 N N . VAL A 1 83 ? -3.672 8.000 8.869 1.00 92.19 83 VAL A N 1
ATOM 652 C CA . VAL A 1 83 ? -2.579 8.044 7.891 1.00 92.19 83 VAL A CA 1
ATOM 653 C C . VAL A 1 83 ? -2.634 9.367 7.139 1.00 92.19 83 VAL A C 1
ATOM 655 O O . VAL A 1 83 ? -3.668 9.748 6.589 1.00 92.19 83 VAL A O 1
ATOM 658 N N . THR A 1 84 ? -1.510 10.072 7.108 1.00 93.62 84 THR A N 1
ATOM 659 C CA . THR A 1 84 ? -1.363 11.329 6.374 1.00 93.62 84 THR A CA 1
ATOM 660 C C . THR A 1 84 ? -0.950 11.102 4.919 1.00 93.62 84 THR A C 1
ATOM 662 O O . THR A 1 84 ? -0.381 10.076 4.549 1.00 93.62 84 THR A O 1
ATOM 665 N N . GLU A 1 85 ? -1.180 12.109 4.074 1.00 92.06 85 GLU A N 1
ATOM 666 C CA . GLU A 1 85 ? -0.739 12.094 2.671 1.00 92.06 85 GLU A CA 1
ATOM 667 C C . GLU A 1 85 ? 0.785 11.938 2.541 1.00 92.06 85 GLU A C 1
ATOM 669 O O . GLU A 1 85 ? 1.269 11.274 1.624 1.00 92.06 85 GLU A O 1
ATOM 674 N N . ALA A 1 86 ? 1.545 12.524 3.472 1.00 93.69 86 ALA A N 1
ATOM 675 C CA . ALA A 1 86 ? 2.999 12.408 3.511 1.00 93.69 86 ALA A CA 1
ATOM 676 C C . ALA A 1 86 ? 3.445 10.971 3.817 1.00 93.69 86 ALA A C 1
ATOM 678 O O . ALA A 1 86 ? 4.296 10.439 3.106 1.00 93.69 86 ALA A O 1
ATOM 679 N N . GLU A 1 87 ? 2.828 10.324 4.811 1.00 93.56 87 GLU A N 1
ATOM 680 C CA . GLU A 1 87 ? 3.100 8.921 5.145 1.00 93.56 87 GLU A CA 1
ATOM 681 C C . GLU A 1 87 ? 2.756 7.986 3.986 1.00 93.56 87 GLU A C 1
ATOM 683 O O . GLU A 1 87 ? 3.537 7.092 3.668 1.00 93.56 87 GLU A O 1
ATOM 688 N N . LEU A 1 88 ? 1.620 8.204 3.313 1.00 93.69 88 LEU A N 1
ATOM 689 C CA . LEU A 1 88 ? 1.244 7.405 2.148 1.00 93.69 88 LEU A CA 1
ATOM 690 C C . LEU A 1 88 ? 2.285 7.534 1.023 1.00 93.69 88 LEU A C 1
ATOM 692 O O . LEU A 1 88 ? 2.724 6.519 0.483 1.00 93.69 88 LEU A O 1
ATOM 696 N N . ARG A 1 89 ? 2.739 8.753 0.704 1.00 92.75 89 ARG A N 1
ATOM 697 C CA . ARG A 1 89 ? 3.775 8.974 -0.323 1.00 92.75 89 ARG A CA 1
ATOM 698 C C . ARG A 1 89 ? 5.121 8.359 0.044 1.00 92.75 89 ARG A C 1
ATOM 700 O O . ARG A 1 89 ? 5.745 7.710 -0.796 1.00 92.75 89 ARG A O 1
ATOM 707 N N . GLU A 1 90 ? 5.565 8.541 1.285 1.00 94.38 90 GLU A N 1
ATOM 708 C CA . GLU A 1 90 ? 6.798 7.920 1.777 1.00 94.38 90 GLU A CA 1
ATOM 709 C C . GLU A 1 90 ? 6.717 6.396 1.662 1.00 94.38 90 GLU A C 1
ATOM 711 O O . GLU A 1 90 ? 7.665 5.735 1.220 1.00 94.38 90 GLU A O 1
ATOM 716 N N . GLN A 1 91 ? 5.551 5.835 1.980 1.00 94.44 91 GLN A N 1
ATOM 717 C CA . GLN A 1 91 ? 5.362 4.403 1.922 1.00 94.44 91 GLN A CA 1
ATOM 718 C C . GLN A 1 91 ? 5.309 3.870 0.492 1.00 94.44 91 GLN A C 1
ATOM 720 O O . GLN A 1 91 ? 5.897 2.825 0.217 1.00 94.44 91 GLN A O 1
ATOM 725 N N . MET A 1 92 ? 4.709 4.597 -0.452 1.00 92.00 92 MET A N 1
ATOM 726 C CA . MET A 1 92 ? 4.766 4.250 -1.877 1.00 92.00 92 MET A CA 1
ATOM 727 C C . MET A 1 92 ? 6.212 4.187 -2.391 1.00 92.00 92 MET A C 1
ATOM 729 O O . MET A 1 92 ? 6.588 3.215 -3.054 1.00 92.00 92 MET A O 1
ATOM 733 N N . PHE A 1 93 ? 7.052 5.157 -2.014 1.00 92.12 93 PHE A N 1
ATOM 734 C CA . PHE A 1 93 ? 8.473 5.170 -2.375 1.00 92.12 93 PHE A CA 1
ATOM 735 C C . PHE A 1 93 ? 9.255 4.009 -1.737 1.00 92.12 93 PHE A C 1
ATOM 737 O O . PHE A 1 93 ? 10.037 3.318 -2.401 1.00 92.12 93 PHE A O 1
ATOM 744 N N . THR A 1 94 ? 9.016 3.750 -0.452 1.00 94.00 94 THR A N 1
ATOM 745 C CA . THR A 1 94 ? 9.655 2.651 0.283 1.00 94.00 94 THR A CA 1
ATOM 746 C C . THR A 1 94 ? 9.290 1.299 -0.329 1.00 94.00 94 THR A C 1
ATOM 748 O O . THR A 1 94 ? 10.162 0.475 -0.621 1.00 94.00 94 THR A O 1
ATOM 751 N N . LEU A 1 95 ? 8.003 1.084 -0.604 1.00 94.56 95 LEU A N 1
ATOM 752 C CA . LEU A 1 95 ? 7.498 -0.153 -1.189 1.00 94.56 95 LEU A CA 1
ATOM 753 C C . LEU A 1 95 ? 7.962 -0.362 -2.627 1.00 94.56 95 LEU A C 1
ATOM 755 O O . LEU A 1 95 ? 8.133 -1.510 -3.031 1.00 94.56 95 LEU A O 1
ATOM 759 N N . LEU A 1 96 ? 8.225 0.705 -3.384 1.00 91.81 96 LEU A N 1
ATOM 760 C CA . LEU A 1 96 ? 8.822 0.598 -4.712 1.00 91.81 96 LEU A CA 1
ATOM 761 C C . LEU A 1 96 ? 10.223 -0.029 -4.637 1.00 91.81 96 LEU A C 1
ATOM 763 O O . LEU A 1 96 ? 10.543 -0.947 -5.396 1.00 91.81 96 LEU A O 1
ATOM 767 N N . THR A 1 97 ? 11.048 0.418 -3.689 1.00 93.12 97 THR A N 1
ATOM 768 C CA . THR A 1 97 ? 12.381 -0.161 -3.456 1.00 93.12 97 THR A CA 1
ATOM 769 C C . THR A 1 97 ? 12.278 -1.611 -2.980 1.00 93.12 97 THR A C 1
ATOM 771 O O . THR A 1 97 ? 12.976 -2.487 -3.496 1.00 93.12 97 THR A O 1
ATOM 774 N N . THR A 1 98 ? 11.354 -1.901 -2.063 1.00 93.62 98 THR A N 1
ATOM 775 C CA . THR A 1 98 ? 11.096 -3.272 -1.602 1.00 93.62 98 THR A CA 1
ATOM 776 C C . THR A 1 98 ? 10.631 -4.183 -2.740 1.00 93.62 98 THR A C 1
ATOM 778 O O . THR A 1 98 ? 11.139 -5.294 -2.869 1.00 93.62 98 THR A O 1
ATOM 781 N N . ALA A 1 99 ? 9.722 -3.725 -3.603 1.00 92.75 99 ALA A N 1
ATOM 782 C CA . ALA A 1 99 ? 9.226 -4.485 -4.749 1.00 92.75 99 ALA A CA 1
ATOM 783 C C . ALA A 1 99 ? 10.348 -4.829 -5.740 1.00 92.75 99 ALA A C 1
ATOM 785 O O . ALA A 1 99 ? 10.439 -5.974 -6.188 1.00 92.75 99 ALA A O 1
ATOM 786 N N . ARG A 1 100 ? 11.242 -3.870 -6.026 1.00 91.06 100 ARG A N 1
ATOM 787 C CA . ARG A 1 100 ? 12.446 -4.103 -6.842 1.00 91.06 100 AR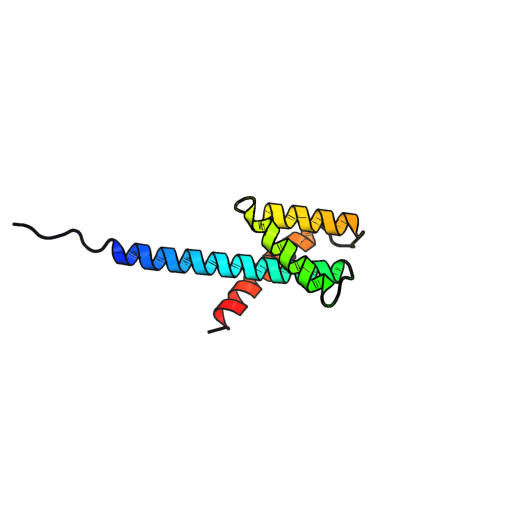G A CA 1
ATOM 788 C C . ARG A 1 100 ? 13.338 -5.180 -6.236 1.00 91.06 100 ARG A C 1
ATOM 790 O O . ARG A 1 100 ? 13.723 -6.113 -6.936 1.00 91.06 100 ARG A O 1
ATOM 797 N N . ASN A 1 101 ? 13.617 -5.084 -4.938 1.00 91.62 101 ASN A N 1
ATOM 798 C CA . ASN A 1 101 ? 14.467 -6.047 -4.239 1.00 91.62 101 ASN A CA 1
ATOM 799 C C . ASN A 1 101 ? 13.839 -7.445 -4.177 1.00 91.62 101 ASN A C 1
ATOM 801 O O . ASN A 1 101 ? 14.544 -8.433 -4.377 1.00 91.62 101 ASN A O 1
ATOM 805 N N . GLN A 1 102 ? 12.525 -7.541 -3.945 1.00 90.00 102 GLN A N 1
ATOM 806 C CA . GLN A 1 102 ? 11.800 -8.815 -3.958 1.00 90.00 102 GLN A CA 1
ATOM 807 C C . GLN A 1 102 ? 11.893 -9.488 -5.326 1.00 90.00 102 GLN A C 1
ATOM 809 O O . GLN A 1 102 ? 12.311 -10.636 -5.405 1.00 90.00 102 GLN A O 1
ATOM 814 N N . LEU A 1 103 ? 11.590 -8.771 -6.411 1.00 88.25 103 LEU A N 1
ATOM 815 C CA . LEU A 1 103 ? 11.662 -9.336 -7.762 1.00 88.25 103 LEU A CA 1
ATOM 816 C C . LEU A 1 103 ? 13.093 -9.669 -8.196 1.00 88.25 103 LEU A C 1
ATOM 818 O O . LEU A 1 103 ? 13.296 -10.625 -8.940 1.00 88.25 103 LEU A O 1
ATOM 822 N N . ALA A 1 104 ? 14.086 -8.907 -7.733 1.00 86.19 104 ALA A N 1
ATOM 823 C CA . ALA A 1 104 ? 15.493 -9.220 -7.965 1.00 86.19 104 ALA A CA 1
ATOM 824 C C . ALA A 1 104 ? 15.953 -10.475 -7.201 1.00 86.19 104 ALA A C 1
ATOM 826 O O . ALA A 1 104 ? 16.834 -11.181 -7.688 1.00 86.19 104 ALA A O 1
ATOM 827 N N . SER A 1 105 ? 15.361 -10.740 -6.030 1.00 83.81 105 SER A N 1
ATOM 828 C CA . SER A 1 105 ? 15.695 -11.873 -5.153 1.00 83.81 105 SER A CA 1
ATOM 829 C C . SER A 1 105 ? 14.878 -13.137 -5.442 1.00 83.81 105 SER A C 1
ATOM 831 O O . SER A 1 105 ? 15.301 -14.220 -5.064 1.00 83.81 105 SER A O 1
ATOM 833 N N . GLU A 1 106 ? 13.736 -13.031 -6.128 1.00 75.50 106 GLU A N 1
ATOM 834 C CA . GLU A 1 106 ? 12.901 -14.156 -6.597 1.00 75.50 106 GLU A CA 1
ATOM 835 C C . GLU A 1 106 ? 13.527 -14.921 -7.798 1.00 75.50 106 GLU A C 1
ATOM 837 O O . GLU A 1 106 ? 12.812 -15.603 -8.534 1.00 75.50 106 GLU A O 1
ATOM 842 N N . LYS A 1 107 ? 14.845 -14.793 -8.018 1.00 52.84 107 LYS A N 1
ATOM 843 C CA . LYS A 1 107 ? 15.601 -15.388 -9.134 1.00 52.84 107 LYS A CA 1
ATOM 844 C C . LYS A 1 107 ? 16.123 -16.792 -8.850 1.00 52.84 107 LYS A C 1
ATOM 846 O O . LYS A 1 107 ? 16.640 -17.015 -7.735 1.00 52.84 107 LYS A O 1
#